Protein AF-A0A923VEE8-F1 (afdb_monomer_lite)

Secondary structure (DSSP, 8-state):
-EEEEE-TTS-EEEEEES---GGGTHHHHHHHHHHHHHHHHHHH--

Sequence (46 aa):
PTTIFINKKGEISKVHTGYNGPATGVHYEAYKNEFNVLIEKLLAEK

Foldseek 3Di:
DKDWDAAPVRHTDDIDPDDDDVVVPPVVVVVVVVVVVVVVVRVPPD

pLDDT: mean 88.56, std 5.93, range [67.75, 94.94]

Structure (mmCIF, N/CA/C/O backbone):
data_AF-A0A923VEE8-F1
#
_entry.id   AF-A0A923VEE8-F1
#
loop_
_atom_site.group_PDB
_atom_site.id
_atom_site.type_symbol
_atom_site.label_atom_id
_atom_site.label_alt_id
_atom_site.label_comp_id
_atom_site.label_asym_id
_atom_site.label_entity_id
_atom_site.label_seq_id
_atom_site.pdbx_PDB_ins_code
_atom_site.Cartn_x
_atom_site.Cartn_y
_atom_site.Cartn_z
_atom_site.occupancy
_atom_site.B_iso_or_equiv
_atom_site.auth_seq_id
_atom_site.auth_comp_id
_atom_site.auth_asym_id
_atom_site.auth_atom_id
_atom_site.pdbx_PDB_model_num
ATOM 1 N N . PRO A 1 1 ? 12.197 -3.191 -0.262 1.00 81.62 1 PRO A N 1
ATOM 2 C CA . PRO A 1 1 ? 11.559 -2.615 0.950 1.00 81.62 1 PRO A CA 1
ATOM 3 C C . PRO A 1 1 ? 10.295 -3.424 1.272 1.00 81.62 1 PRO A C 1
ATOM 5 O O . PRO A 1 1 ? 9.840 -4.160 0.399 1.00 81.62 1 PRO A O 1
ATOM 8 N N . THR A 1 2 ? 9.767 -3.329 2.493 1.00 89.50 2 THR A N 1
ATOM 9 C CA . THR A 1 2 ? 8.551 -4.053 2.904 1.00 89.50 2 THR A CA 1
ATOM 10 C C . THR A 1 2 ? 7.515 -3.051 3.392 1.00 89.50 2 THR A C 1
ATOM 12 O O . THR A 1 2 ? 7.825 -2.214 4.238 1.00 89.50 2 THR A O 1
ATOM 15 N N . THR A 1 3 ? 6.296 -3.138 2.867 1.00 91.25 3 THR A N 1
ATOM 16 C CA . THR A 1 3 ? 5.156 -2.310 3.273 1.00 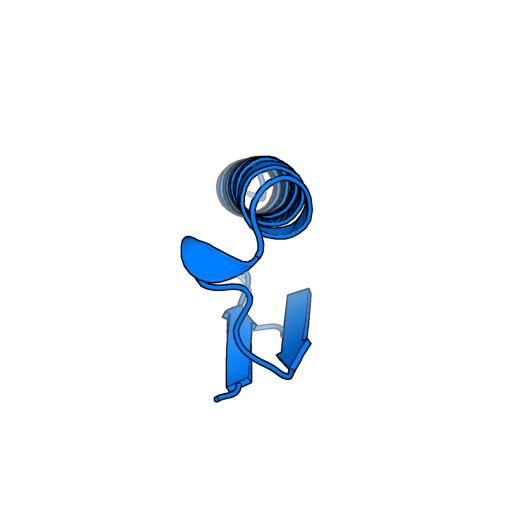91.25 3 THR A CA 1
ATOM 17 C C . THR A 1 3 ? 4.168 -3.176 4.042 1.00 91.25 3 THR A C 1
ATOM 19 O O . THR A 1 3 ? 3.749 -4.227 3.556 1.00 91.25 3 THR A O 1
ATOM 22 N N . ILE A 1 4 ? 3.798 -2.745 5.245 1.00 93.06 4 ILE A N 1
ATOM 23 C CA . ILE A 1 4 ? 2.850 -3.448 6.114 1.00 93.06 4 ILE A CA 1
ATOM 24 C C . ILE A 1 4 ? 1.593 -2.589 6.235 1.00 93.06 4 ILE A C 1
ATOM 26 O O . ILE A 1 4 ? 1.683 -1.411 6.573 1.00 93.06 4 ILE A O 1
ATOM 30 N N . PHE A 1 5 ? 0.433 -3.184 5.962 1.00 93.75 5 PHE A N 1
ATOM 31 C CA . PHE A 1 5 ? -0.873 -2.547 6.107 1.00 93.75 5 PHE A CA 1
ATOM 32 C C . PHE A 1 5 ? -1.541 -3.059 7.375 1.00 93.75 5 PHE A C 1
ATOM 34 O O . PHE A 1 5 ? -1.705 -4.269 7.545 1.00 93.75 5 PHE A O 1
ATOM 41 N N . ILE A 1 6 ? -1.938 -2.135 8.242 1.00 93.31 6 ILE A N 1
ATOM 42 C CA . ILE A 1 6 ? -2.569 -2.422 9.530 1.00 93.31 6 ILE A CA 1
ATOM 43 C C . ILE A 1 6 ? -3.984 -1.844 9.497 1.00 93.31 6 ILE A C 1
ATOM 45 O O . ILE A 1 6 ? -4.178 -0.716 9.038 1.00 93.31 6 ILE A O 1
ATOM 49 N N . ASN A 1 7 ? -4.970 -2.624 9.936 1.00 91.69 7 ASN A N 1
ATOM 50 C CA . ASN A 1 7 ? -6.361 -2.183 10.004 1.00 91.69 7 ASN A CA 1
ATOM 51 C C . ASN A 1 7 ? -6.642 -1.346 11.267 1.00 91.69 7 ASN A C 1
ATOM 53 O O . ASN A 1 7 ? -5.796 -1.207 12.152 1.00 91.69 7 ASN A O 1
ATOM 57 N N . LYS A 1 8 ? -7.860 -0.804 11.389 1.00 90.31 8 LYS A N 1
ATOM 58 C CA . LYS A 1 8 ? -8.256 0.013 12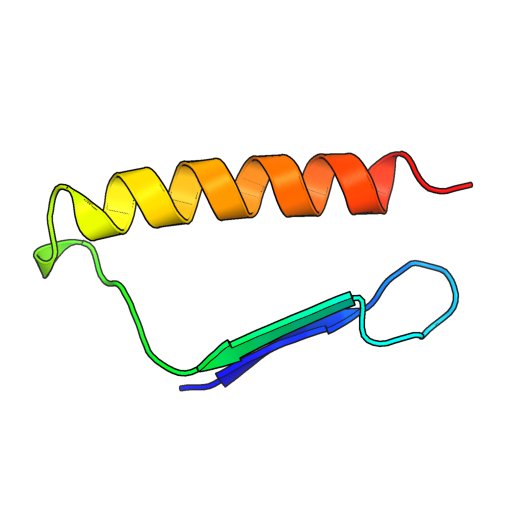.555 1.00 90.31 8 LYS A CA 1
ATOM 59 C C . LYS A 1 8 ? -8.264 -0.754 13.884 1.00 90.31 8 LYS A C 1
ATOM 61 O O . LYS A 1 8 ? -8.244 -0.131 14.939 1.00 90.31 8 LYS A O 1
ATOM 66 N N . LYS A 1 9 ? -8.275 -2.089 13.842 1.00 91.75 9 LYS A N 1
ATOM 67 C CA . LYS A 1 9 ? -8.209 -2.964 15.022 1.00 91.75 9 LYS A CA 1
ATOM 68 C C . LYS A 1 9 ? -6.772 -3.258 15.463 1.00 91.75 9 LYS A C 1
ATOM 70 O O . LYS A 1 9 ? -6.576 -3.937 16.465 1.00 91.75 9 LYS A O 1
ATOM 75 N N . GLY A 1 10 ? -5.773 -2.742 14.742 1.00 91.19 10 GLY A N 1
ATOM 76 C CA . GLY A 1 10 ? -4.358 -2.986 15.022 1.00 91.19 10 GLY A CA 1
ATOM 77 C C . GLY A 1 10 ? -3.843 -4.321 14.480 1.00 91.19 10 GLY A C 1
ATOM 78 O O . GLY A 1 10 ? -2.737 -4.730 14.824 1.00 91.19 10 GLY A O 1
ATOM 79 N N . GLU A 1 11 ? -4.612 -5.001 13.631 1.00 93.62 11 GLU A N 1
ATOM 80 C CA . GLU A 1 11 ? -4.239 -6.284 13.041 1.00 93.62 11 GLU A CA 1
ATOM 81 C C . GLU A 1 11 ? -3.597 -6.084 11.663 1.00 93.62 11 GLU A C 1
ATOM 83 O O . GLU A 1 11 ? -3.934 -5.164 10.911 1.00 93.62 11 GLU A O 1
ATOM 88 N N . ILE A 1 12 ? -2.677 -6.979 11.302 1.00 92.56 12 ILE A N 1
ATOM 89 C CA . ILE A 1 12 ? -2.032 -6.963 9.988 1.00 92.56 12 ILE A CA 1
ATOM 90 C C . ILE A 1 12 ? -3.042 -7.421 8.930 1.00 92.56 12 ILE A C 1
ATOM 92 O O . ILE A 1 12 ? -3.514 -8.554 8.966 1.00 92.56 12 ILE A O 1
ATOM 96 N N . SER A 1 13 ? -3.330 -6.557 7.956 1.00 90.94 13 SER A N 1
ATOM 97 C CA . SER A 1 13 ? -4.247 -6.859 6.851 1.00 90.94 13 SER A CA 1
ATOM 98 C C . SER A 1 13 ? -3.527 -7.391 5.610 1.00 90.94 13 SER A C 1
ATOM 100 O O . SER A 1 13 ? -3.992 -8.330 4.965 1.00 90.94 13 SER A O 1
ATOM 102 N N . LYS A 1 14 ? -2.370 -6.810 5.263 1.00 92.12 14 LYS A N 1
ATOM 103 C CA . LYS A 1 14 ? -1.550 -7.244 4.121 1.00 92.12 14 LYS A CA 1
ATOM 104 C C . LYS A 1 14 ? -0.085 -6.905 4.368 1.00 92.12 14 LYS A C 1
ATOM 106 O O . LYS A 1 14 ? 0.233 -5.870 4.952 1.00 92.12 14 LYS A O 1
ATOM 111 N N . VAL A 1 15 ? 0.808 -7.753 3.868 1.00 91.31 15 VAL A N 1
ATOM 112 C CA . VAL A 1 15 ? 2.246 -7.476 3.790 1.00 91.31 15 VAL A CA 1
ATOM 113 C C . VAL A 1 15 ? 2.644 -7.513 2.323 1.00 91.31 15 VAL A C 1
ATOM 115 O O . VAL A 1 15 ? 2.373 -8.490 1.628 1.00 91.31 15 VAL A O 1
ATOM 118 N N . HIS A 1 16 ? 3.258 -6.437 1.844 1.00 88.56 16 HIS A N 1
ATOM 119 C CA . HIS A 1 16 ? 3.821 -6.357 0.504 1.00 88.56 16 HIS A CA 1
ATOM 120 C C . HIS A 1 16 ? 5.344 -6.339 0.603 1.00 88.56 16 HIS A C 1
ATOM 122 O O . HIS A 1 16 ? 5.928 -5.449 1.224 1.00 88.56 16 HIS A O 1
ATOM 128 N N . THR A 1 17 ? 5.986 -7.333 -0.003 1.00 87.69 17 THR A N 1
ATOM 129 C CA . THR A 1 17 ? 7.442 -7.438 -0.090 1.00 87.69 17 THR A CA 1
ATOM 130 C C . THR A 1 17 ? 7.895 -7.037 -1.490 1.00 87.69 17 THR A C 1
ATOM 132 O O . THR A 1 17 ? 7.412 -7.562 -2.489 1.00 87.69 17 THR A O 1
ATOM 135 N N . GLY A 1 18 ? 8.835 -6.095 -1.565 1.00 82.56 18 GLY A N 1
ATOM 136 C CA . GLY A 1 18 ? 9.358 -5.584 -2.833 1.00 82.56 18 GLY A CA 1
ATOM 137 C C . GLY A 1 18 ? 9.030 -4.112 -3.073 1.00 82.56 18 GLY A C 1
ATOM 138 O O . GLY A 1 18 ? 8.569 -3.395 -2.187 1.00 82.56 18 GLY A O 1
ATOM 139 N N . TYR A 1 19 ? 9.370 -3.632 -4.265 1.00 76.00 19 TYR A N 1
ATOM 140 C CA . TYR A 1 19 ? 9.077 -2.273 -4.706 1.00 76.00 19 TYR A CA 1
ATOM 141 C C . TYR A 1 19 ? 8.711 -2.298 -6.184 1.00 76.00 19 TYR A C 1
ATOM 143 O O . TYR A 1 19 ? 9.576 -2.497 -7.036 1.00 76.00 19 TYR A O 1
ATOM 151 N N . ASN A 1 20 ? 7.437 -2.067 -6.478 1.00 76.94 20 ASN A N 1
ATOM 152 C CA . ASN A 1 20 ? 6.988 -1.798 -7.836 1.00 76.94 20 ASN A CA 1
ATOM 153 C C . ASN A 1 20 ? 7.078 -0.289 -8.051 1.00 76.94 20 ASN A C 1
ATOM 155 O O . ASN A 1 20 ? 6.205 0.461 -7.621 1.00 76.94 20 ASN A O 1
ATOM 159 N N . GLY A 1 21 ? 8.187 0.162 -8.634 1.00 75.50 21 GLY A N 1
ATOM 160 C CA . GLY A 1 21 ? 8.398 1.569 -8.972 1.00 75.50 21 GLY A CA 1
ATOM 161 C C . GLY A 1 21 ? 7.833 1.935 -10.346 1.00 75.50 21 GLY A C 1
ATOM 162 O O . GLY A 1 21 ? 7.535 1.034 -11.135 1.00 75.50 21 GLY A O 1
ATOM 163 N N . PRO A 1 22 ? 7.779 3.234 -10.695 1.00 79.00 22 PRO A N 1
ATOM 164 C CA . PRO A 1 22 ? 7.281 3.713 -11.991 1.00 79.00 22 PRO A CA 1
ATOM 165 C C . PRO A 1 22 ? 7.956 3.049 -13.203 1.00 79.00 22 PRO A C 1
ATOM 167 O O . PRO A 1 22 ? 7.329 2.845 -14.237 1.00 79.00 22 PRO A O 1
ATOM 170 N N . ALA A 1 23 ? 9.219 2.636 -13.052 1.00 81.88 23 ALA A N 1
ATOM 171 C CA . ALA A 1 23 ? 9.990 1.928 -14.075 1.00 81.88 23 ALA A CA 1
ATOM 172 C C . ALA A 1 23 ? 9.429 0.537 -14.448 1.00 81.88 23 ALA A C 1
ATOM 174 O O . ALA A 1 23 ? 9.817 -0.018 -15.470 1.00 81.88 23 ALA A O 1
ATOM 175 N N . THR A 1 24 ? 8.521 -0.029 -13.643 1.00 83.12 24 THR A N 1
ATOM 176 C CA . THR A 1 24 ? 7.877 -1.333 -13.901 1.00 83.12 24 THR A CA 1
ATOM 177 C C . THR A 1 24 ? 6.597 -1.227 -14.742 1.00 83.12 24 THR A C 1
ATOM 179 O O . THR A 1 24 ? 5.967 -2.245 -15.041 1.00 83.12 24 THR A O 1
ATOM 182 N N . GLY A 1 25 ? 6.214 -0.010 -15.155 1.00 87.31 25 GLY A N 1
ATOM 183 C CA . GLY A 1 25 ? 5.130 0.245 -16.105 1.00 87.31 25 GLY A CA 1
ATOM 184 C C . GLY A 1 25 ? 3.794 -0.348 -15.659 1.00 87.31 25 GLY A C 1
ATOM 185 O O . GLY A 1 25 ? 3.207 0.087 -14.673 1.00 87.31 25 GLY A O 1
ATOM 186 N N . VAL A 1 26 ? 3.318 -1.371 -16.374 1.00 86.12 26 VAL A N 1
ATOM 187 C CA . VAL A 1 26 ? 2.017 -2.024 -16.126 1.00 86.12 26 VAL A 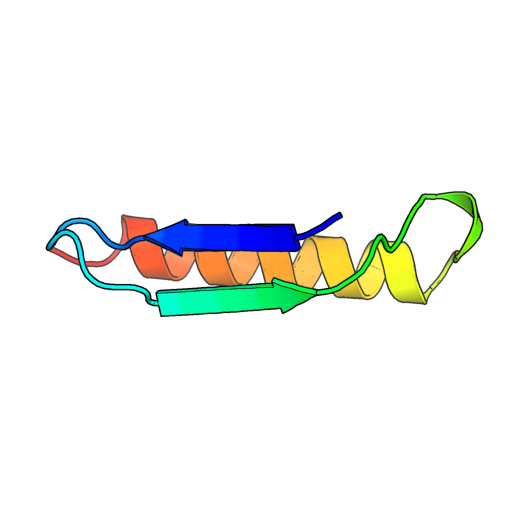CA 1
ATOM 188 C C . VAL A 1 26 ? 1.903 -2.561 -14.694 1.00 86.12 26 VAL A C 1
ATOM 190 O O . VAL A 1 26 ? 0.840 -2.465 -14.082 1.00 86.12 26 VAL A O 1
ATOM 193 N N . HIS A 1 27 ? 2.998 -3.064 -14.119 1.00 85.12 27 HIS A N 1
ATOM 194 C CA . HIS A 1 27 ? 2.997 -3.561 -12.742 1.00 85.12 27 HIS A CA 1
ATOM 195 C C . HIS A 1 27 ? 2.828 -2.441 -11.709 1.00 85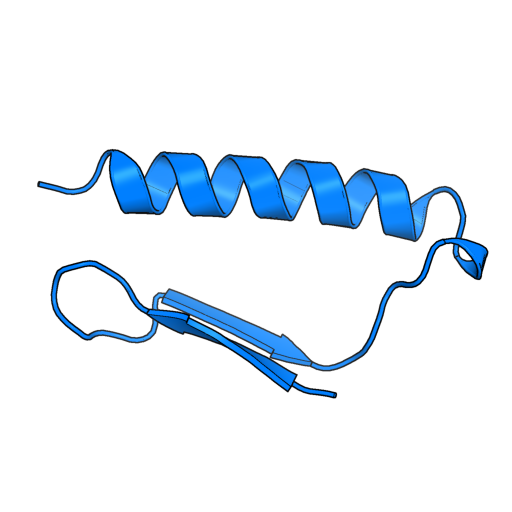.12 27 HIS A C 1
ATOM 197 O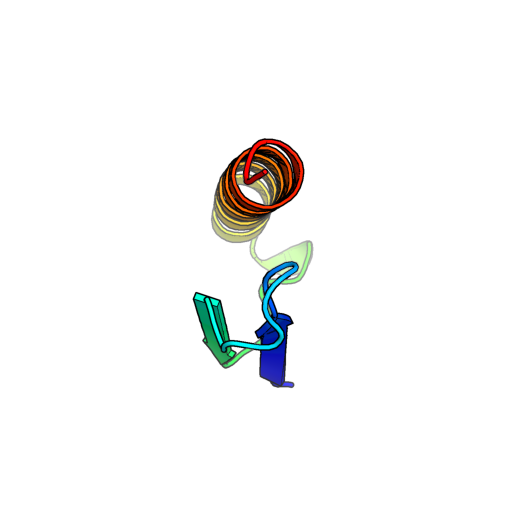 O . HIS A 1 27 ? 2.228 -2.668 -10.660 1.00 85.12 27 HIS A O 1
ATOM 203 N N . TYR A 1 28 ? 3.305 -1.229 -12.008 1.00 86.94 28 TYR A N 1
ATOM 204 C CA . TYR A 1 28 ? 3.122 -0.065 -11.143 1.00 86.94 28 TYR A CA 1
ATOM 205 C C . TYR A 1 28 ? 1.663 0.396 -11.111 1.00 86.94 28 TYR A C 1
ATOM 207 O O . TYR A 1 28 ? 1.123 0.660 -10.038 1.00 86.94 28 TYR A O 1
ATOM 215 N N . GLU A 1 29 ? 0.998 0.437 -12.267 1.00 88.81 29 GLU A N 1
ATOM 216 C CA . GLU A 1 29 ? -0.418 0.816 -12.343 1.00 88.81 29 GLU A CA 1
ATOM 217 C C . GLU A 1 29 ? -1.333 -0.243 -11.715 1.00 88.81 29 GLU A C 1
ATOM 219 O O . GLU A 1 29 ? -2.241 0.100 -10.956 1.00 88.81 29 GLU A O 1
ATOM 224 N N . ALA A 1 30 ? -1.052 -1.533 -11.936 1.00 89.12 30 ALA A N 1
ATOM 225 C CA . ALA A 1 30 ? -1.749 -2.614 -11.240 1.00 89.12 30 ALA A CA 1
ATOM 226 C C . ALA A 1 30 ? -1.573 -2.502 -9.715 1.00 89.12 30 ALA A C 1
ATOM 228 O O . ALA A 1 30 ? -2.553 -2.559 -8.971 1.00 89.12 30 ALA A O 1
ATOM 229 N N . TYR A 1 31 ? -0.343 -2.245 -9.255 1.00 89.88 31 TYR A N 1
ATOM 230 C CA . TYR A 1 31 ? -0.055 -2.032 -7.839 1.00 89.88 31 TYR A CA 1
ATOM 231 C C . TYR A 1 31 ? -0.808 -0.825 -7.265 1.00 89.88 31 TYR A C 1
ATOM 233 O O . TYR A 1 31 ? -1.377 -0.937 -6.183 1.00 89.88 31 TYR A O 1
ATOM 241 N N . LYS A 1 32 ? -0.861 0.310 -7.974 1.00 90.44 32 LYS A N 1
ATOM 242 C CA . LYS A 1 32 ? -1.623 1.494 -7.537 1.00 90.44 32 LYS A CA 1
ATOM 243 C C . LYS A 1 32 ? -3.110 1.196 -7.377 1.00 90.44 32 LYS A C 1
ATOM 245 O O . LYS A 1 32 ? -3.701 1.598 -6.377 1.00 90.44 32 LYS A O 1
ATOM 250 N N . ASN A 1 33 ? -3.707 0.484 -8.330 1.00 92.81 33 ASN A N 1
ATOM 251 C CA . ASN A 1 33 ? -5.118 0.110 -8.250 1.00 92.81 33 ASN A CA 1
ATOM 252 C C . ASN A 1 33 ? -5.381 -0.828 -7.066 1.00 92.81 33 ASN A C 1
ATOM 254 O O . ASN A 1 33 ? -6.281 -0.569 -6.269 1.00 92.81 33 ASN A O 1
ATOM 258 N N . GLU A 1 34 ? -4.561 -1.870 -6.897 1.00 90.50 34 GLU A N 1
ATOM 259 C CA . GLU A 1 34 ? -4.659 -2.767 -5.739 1.00 90.50 34 GLU A CA 1
ATOM 260 C C . GLU A 1 34 ? -4.469 -2.031 -4.410 1.00 90.50 34 GLU A C 1
ATOM 262 O O . GLU A 1 34 ? -5.162 -2.323 -3.434 1.00 90.50 34 GLU A O 1
ATOM 267 N N . PHE A 1 35 ? -3.530 -1.086 -4.367 1.00 92.12 35 PHE A N 1
ATOM 268 C CA . PHE A 1 35 ? -3.259 -0.271 -3.193 1.00 92.12 35 PHE A CA 1
ATOM 269 C C . PHE A 1 35 ? -4.485 0.562 -2.817 1.00 92.12 35 PHE A C 1
ATOM 271 O O . PHE A 1 35 ? -4.923 0.512 -1.671 1.00 92.12 35 PHE A O 1
ATOM 278 N N . ASN A 1 36 ? -5.076 1.277 -3.776 1.00 93.94 36 ASN A N 1
ATOM 279 C CA . ASN A 1 36 ? -6.243 2.119 -3.521 1.00 93.94 36 ASN A CA 1
ATOM 280 C C . ASN A 1 36 ? -7.440 1.294 -3.030 1.00 93.94 36 ASN A C 1
ATOM 282 O O . ASN A 1 36 ? -8.026 1.635 -2.006 1.00 93.94 36 ASN A O 1
ATOM 286 N N . VAL A 1 37 ? -7.732 0.161 -3.680 1.00 94.94 37 VAL A N 1
ATOM 287 C CA . VAL A 1 37 ? -8.812 -0.751 -3.259 1.00 94.94 37 VAL A CA 1
ATOM 288 C C . VAL A 1 37 ? -8.577 -1.280 -1.841 1.00 94.94 37 VAL A C 1
ATOM 290 O O . VAL A 1 37 ? -9.510 -1.364 -1.040 1.00 94.94 37 VAL A O 1
ATOM 293 N N . LEU A 1 38 ? -7.331 -1.627 -1.502 1.00 93.62 38 LEU A N 1
ATOM 294 C CA . LEU A 1 38 ? -6.983 -2.075 -0.155 1.00 93.62 38 LEU A CA 1
ATOM 295 C C . LEU A 1 38 ? -7.222 -0.974 0.883 1.00 93.62 38 LEU A C 1
ATOM 297 O O . LEU A 1 38 ? -7.809 -1.246 1.928 1.00 93.62 38 LEU A O 1
ATOM 301 N N . ILE A 1 39 ? -6.785 0.255 0.603 1.00 93.00 39 ILE A N 1
ATOM 302 C CA . ILE A 1 39 ? -6.967 1.382 1.522 1.00 93.00 39 ILE A CA 1
ATOM 303 C C . ILE A 1 39 ? -8.450 1.709 1.701 1.00 93.00 39 ILE A C 1
ATOM 305 O O . ILE A 1 39 ? -8.894 1.850 2.838 1.00 93.00 39 ILE A O 1
ATOM 309 N N . GLU A 1 40 ? -9.237 1.768 0.627 1.00 94.56 40 GLU A N 1
ATOM 310 C CA . GLU A 1 40 ? -10.684 1.999 0.715 1.00 94.56 40 GLU A CA 1
ATOM 311 C C . GLU A 1 40 ? -11.380 0.935 1.569 1.00 94.56 40 GLU A C 1
ATOM 313 O O . GLU A 1 40 ? -12.189 1.270 2.437 1.00 94.56 40 GLU A O 1
ATOM 318 N N . LYS A 1 41 ? -11.008 -0.339 1.394 1.00 93.00 41 LYS A N 1
ATOM 319 C CA . LYS A 1 41 ? -11.522 -1.435 2.222 1.00 93.00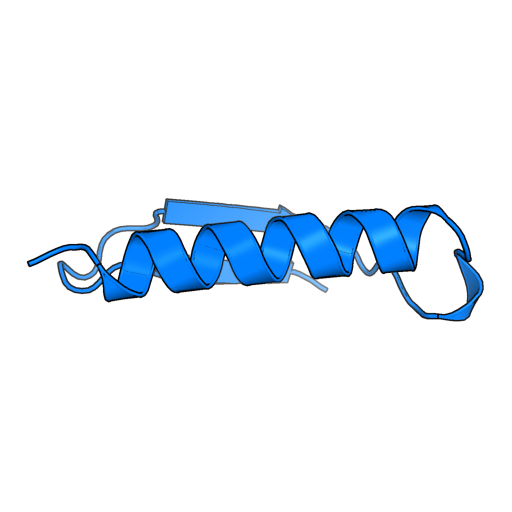 41 LYS A CA 1
ATOM 320 C C . LYS A 1 41 ? -11.200 -1.218 3.702 1.00 93.00 41 LYS A C 1
ATOM 322 O O . LYS A 1 41 ? -12.097 -1.312 4.533 1.00 93.00 41 LYS A O 1
ATOM 327 N N . LEU A 1 42 ? -9.950 -0.884 4.025 1.00 92.56 42 LEU A N 1
ATOM 328 C CA . LEU A 1 42 ? -9.516 -0.629 5.404 1.00 92.56 42 LEU A CA 1
ATOM 329 C C . LEU A 1 42 ? -10.184 0.609 6.019 1.00 92.56 42 LEU A C 1
ATOM 331 O O . LEU A 1 42 ? -10.455 0.644 7.219 1.00 92.56 42 LEU A O 1
ATOM 335 N N . LEU A 1 43 ? -10.475 1.630 5.213 1.00 92.06 43 LEU A N 1
ATOM 336 C CA . LEU A 1 43 ? -11.188 2.826 5.662 1.00 92.06 43 LEU A CA 1
ATOM 337 C C . LEU A 1 43 ? -12.674 2.555 5.923 1.00 92.06 43 LEU A C 1
ATOM 339 O O . LEU A 1 43 ? -13.230 3.141 6.858 1.00 92.06 43 LEU A O 1
ATOM 343 N N . ALA A 1 44 ? -13.295 1.670 5.140 1.00 93.88 44 ALA A N 1
ATOM 344 C CA . ALA A 1 44 ? -14.692 1.266 5.291 1.00 93.88 44 ALA A CA 1
ATOM 345 C C . ALA A 1 44 ? -14.935 0.313 6.478 1.00 93.88 44 ALA A C 1
ATOM 347 O O . ALA A 1 44 ? -16.076 0.172 6.923 1.00 93.88 44 ALA A O 1
ATOM 348 N N . GLU A 1 45 ? -13.889 -0.324 7.013 1.00 86.06 45 GLU A N 1
ATOM 349 C CA . GLU A 1 45 ? -13.982 -1.105 8.249 1.00 86.06 45 GLU A CA 1
ATOM 350 C C . GLU A 1 45 ? -14.401 -0.190 9.421 1.00 86.06 45 GLU A C 1
ATOM 352 O O . GLU A 1 45 ? -13.841 0.896 9.613 1.00 86.06 45 GLU A O 1
ATOM 357 N N . LYS A 1 46 ? -15.440 -0.602 10.164 1.00 67.75 46 LYS A N 1
ATOM 358 C CA . LYS A 1 46 ? -15.968 0.108 11.343 1.00 67.75 46 LYS A CA 1
ATOM 359 C C . LYS A 1 46 ? -15.134 -0.166 12.586 1.00 67.75 46 LYS A C 1
ATOM 361 O O . LYS A 1 46 ? -14.794 -1.351 12.807 1.00 67.75 46 LYS A O 1
#

Radius of gyration: 11.79 Å; chains: 1; bounding box: 28×11×31 Å